Protein AF-A0A8B8SJN6-F1 (afdb_monomer)

Organism: Camelus ferus (NCBI:txid419612)

Sequence (109 aa):
MNKLQRRLGPRGLVVLGSLCNQSGYQENSKNEEILNCLKYVRPDGRFEPNFVLFEKCEVDGSKAHPLFAFLREALPTPRDHATALMTDPKFITWSPGMPRLEERRAGKE

Mean predicted aligned error: 5.71 Å

Foldseek 3Di:
DQVCCVPCVVVPDADEAEAELLQPRPCVDAPVCVLVCPQPPPPYPRDDRPHHYDGYAALFAQRHDVVSVVVCVVVVADPVGRPDDDPDCVSVPHHHHDPCPVVVVVPPD

InterPro domains:
  IPR000889 Glutathione peroxidase [PF00255] (1-72)
  IPR000889 Glutathio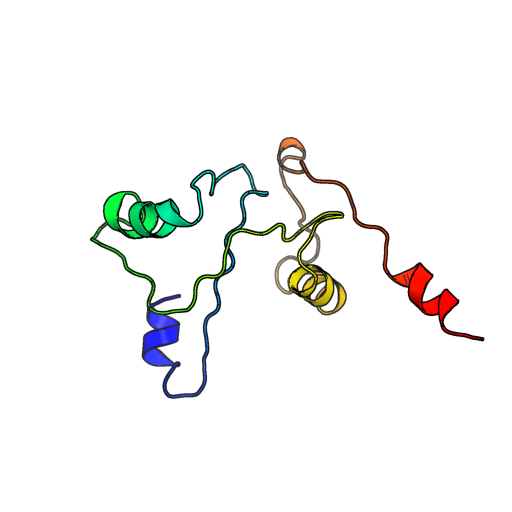ne peroxidase [PS51355] (1-109)
  IPR000889 Glutathione peroxidase [PTHR11592] (1-74)
  IPR036249 Thioredoxin-like superfamily [SSF52833] (1-96)

Nearest PDB structures (foldseek):
  1gp1-assembly1_A  TM=9.863E-01  e=3.153E-13  Bos taurus
  2f8a-assembly1_A  TM=9.865E-01  e=1.247E-11  Homo sapiens
  2he3-assembly1_A  TM=9.664E-01  e=6.691E-09  Homo sapiens
  2r37-assembly1_A  TM=9.365E-01  e=1.840E-06  Homo sapiens
  2i3y-assembly1_A  TM=7.695E-01  e=8.247E-07  Homo sapiens

Solvent-accessible surface area (backbone atoms only — not comparable to full-atom values): 6895 Å² total; per-residue (Å²): 108,58,71,53,37,71,72,36,31,90,75,72,48,81,58,77,42,75,39,56,40,69,70,75,56,77,48,75,62,52,77,89,44,46,64,51,39,30,24,72,66,48,89,39,90,63,39,72,82,80,54,54,71,50,70,70,47,44,62,58,34,63,73,25,41,67,68,42,50,50,50,40,70,78,50,76,51,53,91,94,49,68,82,75,84,69,94,58,71,84,49,67,77,72,52,82,42,83,70,72,71,61,61,70,62,73,74,75,124

pLDDT: mean 91.2, std 14.65, range [38.53, 98.69]

Radius of gyration: 17.36 Å; Cα contacts (8 Å, |Δi|>4): 112; chains: 1; bounding box: 40×43×40 Å

Secondary structure (DSSP, 8-state):
-HHHHHHHGGGT---EEE---TTTT---S-HHHHHHHHHHTSS-TT---SSEEEPP---SSTT--HHHHHHHHHS-S-SS-SS---SSGGG--S-PPPPTTTHHHHT--

Structure (mmCIF, N/CA/C/O backbone):
data_AF-A0A8B8SJN6-F1
#
_entry.id   AF-A0A8B8SJN6-F1
#
loop_
_atom_site.group_PDB
_atom_site.id
_atom_site.type_symbol
_atom_site.label_atom_id
_atom_site.label_alt_id
_atom_site.label_comp_id
_atom_site.label_asym_id
_atom_site.label_entity_id
_atom_site.label_seq_id
_atom_site.pdbx_PDB_ins_code
_atom_site.Cartn_x
_atom_site.Cartn_y
_atom_site.Cartn_z
_atom_site.occupancy
_atom_site.B_iso_or_equiv
_atom_site.auth_seq_id
_atom_site.auth_comp_id
_atom_site.auth_asym_id
_atom_site.auth_atom_id
_atom_site.pdbx_PDB_model_num
ATOM 1 N N . MET A 1 1 ? -11.235 6.418 1.007 1.00 96.94 1 MET A N 1
ATOM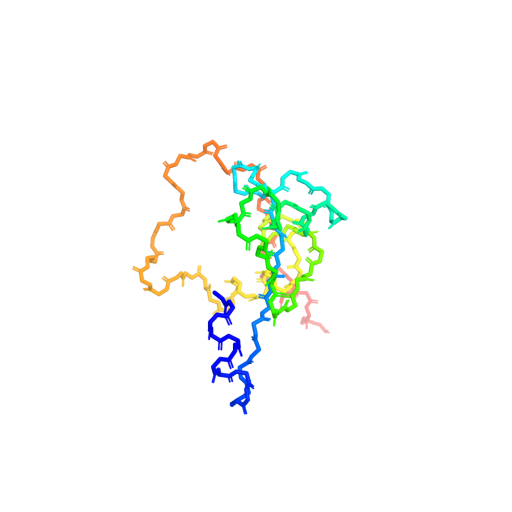 2 C CA . MET A 1 1 ? -11.526 4.973 1.157 1.00 96.94 1 MET A CA 1
ATOM 3 C C . MET A 1 1 ? -12.717 4.700 2.074 1.00 96.94 1 MET A C 1
ATOM 5 O O . MET A 1 1 ? -13.713 4.202 1.562 1.00 96.94 1 MET A O 1
ATOM 9 N N . ASN A 1 2 ? -12.718 5.131 3.346 1.00 97.56 2 ASN A N 1
ATOM 10 C CA . ASN A 1 2 ? -13.828 4.845 4.281 1.00 97.56 2 ASN A CA 1
ATOM 11 C C . ASN A 1 2 ? -15.241 5.134 3.753 1.00 97.56 2 ASN A C 1
ATOM 13 O O . ASN A 1 2 ? -16.161 4.333 3.920 1.00 97.56 2 ASN A O 1
ATOM 17 N N . LYS A 1 3 ? -15.427 6.288 3.099 1.00 98.25 3 LYS A N 1
ATOM 18 C CA . LYS A 1 3 ? -16.720 6.685 2.519 1.00 98.25 3 LYS A CA 1
ATOM 19 C C . LYS A 1 3 ? -17.207 5.708 1.440 1.00 98.25 3 LYS A C 1
ATOM 21 O O . LYS A 1 3 ? -18.406 5.463 1.367 1.00 98.25 3 LYS A O 1
ATOM 26 N N . LEU A 1 4 ? -16.301 5.164 0.621 1.00 98.56 4 LEU A N 1
ATOM 27 C CA . LEU A 1 4 ? -16.638 4.207 -0.438 1.00 98.56 4 LEU A CA 1
ATOM 28 C C . LEU A 1 4 ? -17.012 2.855 0.159 1.00 98.56 4 LEU A C 1
ATOM 30 O O . LEU A 1 4 ? -18.107 2.376 -0.117 1.00 98.56 4 LEU A O 1
ATOM 34 N N . GLN A 1 5 ? -16.169 2.311 1.043 1.00 98.50 5 GLN A N 1
ATOM 35 C CA . GLN A 1 5 ? -16.451 1.055 1.741 1.00 98.50 5 GLN A CA 1
ATOM 36 C C . GLN A 1 5 ? -17.804 1.109 2.464 1.00 98.50 5 GLN A C 1
ATOM 38 O O . GLN A 1 5 ? -18.614 0.201 2.333 1.00 98.50 5 GLN A O 1
ATOM 43 N N . ARG A 1 6 ? -18.110 2.218 3.152 1.00 98.56 6 ARG A N 1
ATOM 44 C CA . ARG A 1 6 ? -19.389 2.392 3.861 1.00 98.56 6 ARG A CA 1
ATOM 45 C C . ARG A 1 6 ? -20.601 2.397 2.925 1.00 98.56 6 ARG A C 1
ATOM 47 O O . ARG A 1 6 ? -21.629 1.825 3.254 1.00 98.56 6 ARG A O 1
ATOM 54 N N . ARG A 1 7 ? -20.505 3.090 1.785 1.00 98.62 7 ARG A N 1
ATOM 55 C CA . ARG A 1 7 ? -21.642 3.292 0.868 1.00 98.62 7 ARG A CA 1
ATOM 56 C C . ARG A 1 7 ? -21.863 2.125 -0.087 1.00 98.62 7 ARG A C 1
ATOM 58 O O . ARG A 1 7 ? -22.998 1.861 -0.463 1.00 98.62 7 ARG A O 1
ATOM 65 N N . LEU A 1 8 ? -20.784 1.501 -0.543 1.00 98.69 8 LEU A N 1
ATOM 66 C CA . LEU A 1 8 ? -20.807 0.507 -1.615 1.00 98.69 8 LEU A CA 1
ATOM 67 C C . LEU A 1 8 ? -20.448 -0.897 -1.120 1.00 98.69 8 LEU A C 1
ATOM 69 O O . LEU A 1 8 ? -20.666 -1.852 -1.856 1.00 98.69 8 LEU A O 1
ATOM 73 N N . GLY A 1 9 ? -19.974 -1.040 0.121 1.00 98.44 9 GLY A N 1
ATOM 74 C CA . GLY A 1 9 ? -19.754 -2.335 0.770 1.00 98.44 9 GLY A CA 1
ATOM 75 C C . GLY A 1 9 ? -20.975 -3.255 0.718 1.00 98.44 9 GLY A C 1
ATOM 76 O O . GLY A 1 9 ? -20.847 -4.375 0.233 1.00 98.44 9 GLY A O 1
ATOM 77 N N . PRO A 1 10 ? -22.188 -2.773 1.064 1.00 98.44 10 PRO A N 1
ATOM 78 C CA . PRO A 1 10 ? -23.414 -3.567 0.932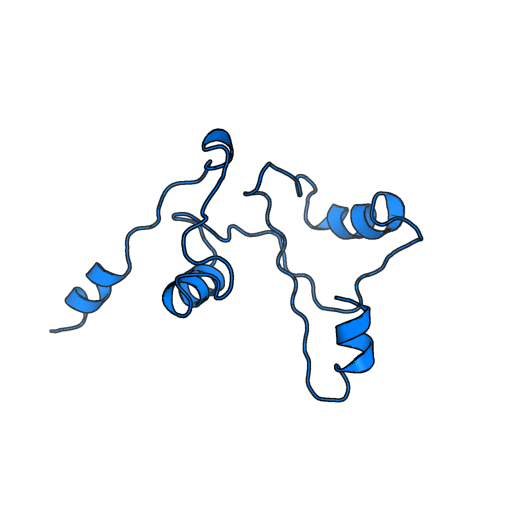 1.00 98.44 10 PRO A CA 1
ATOM 79 C C . PRO A 1 10 ? -23.751 -3.988 -0.507 1.00 98.44 10 PRO A C 1
ATOM 81 O O . PRO A 1 10 ? -24.603 -4.841 -0.717 1.00 98.44 10 PRO A O 1
ATOM 84 N N . ARG A 1 11 ? -23.103 -3.378 -1.508 1.00 98.38 11 ARG A N 1
ATOM 85 C CA . ARG A 1 11 ? -23.263 -3.677 -2.938 1.00 98.38 11 ARG A CA 1
ATOM 86 C C . ARG A 1 11 ? -22.115 -4.528 -3.496 1.00 98.38 11 ARG A C 1
ATOM 88 O O . ARG A 1 11 ? -21.991 -4.638 -4.710 1.00 98.38 11 ARG A O 1
ATOM 95 N N . GLY A 1 12 ? -21.268 -5.085 -2.629 1.00 98.38 12 GLY A N 1
ATOM 96 C CA . GLY A 1 12 ? -20.164 -5.969 -3.006 1.00 98.38 12 GLY A CA 1
ATOM 97 C C . GLY A 1 12 ? -18.813 -5.280 -3.214 1.00 98.38 12 GLY A C 1
ATOM 98 O O . GLY A 1 12 ? -17.862 -5.951 -3.604 1.00 98.38 12 GLY A O 1
ATOM 99 N N . LEU A 1 13 ? -18.678 -3.972 -2.949 1.00 98.56 13 LEU A N 1
ATOM 100 C CA . LEU A 1 13 ? -17.354 -3.339 -2.964 1.00 98.56 13 LEU A CA 1
ATOM 101 C C . LEU A 1 13 ? -16.534 -3.779 -1.744 1.00 98.56 13 LEU A C 1
ATOM 103 O O . LEU A 1 13 ? -16.970 -3.622 -0.604 1.00 98.56 13 LEU A O 1
ATOM 107 N N . VAL A 1 14 ? -15.297 -4.207 -1.978 1.00 98.50 14 VAL A N 1
ATOM 108 C CA . VAL A 1 14 ? -14.313 -4.450 -0.918 1.00 98.50 14 VAL A CA 1
ATOM 109 C C . VAL A 1 14 ? -13.082 -3.593 -1.178 1.00 98.50 14 VAL A C 1
ATOM 111 O O . VAL A 1 14 ? -12.458 -3.682 -2.232 1.00 98.50 14 VAL A O 1
ATOM 114 N N . VAL A 1 15 ? -12.746 -2.740 -0.216 1.00 98.56 15 VAL A N 1
ATOM 115 C CA . VAL A 1 15 ? -11.509 -1.963 -0.207 1.00 98.56 15 VAL A CA 1
ATOM 116 C C . VAL A 1 15 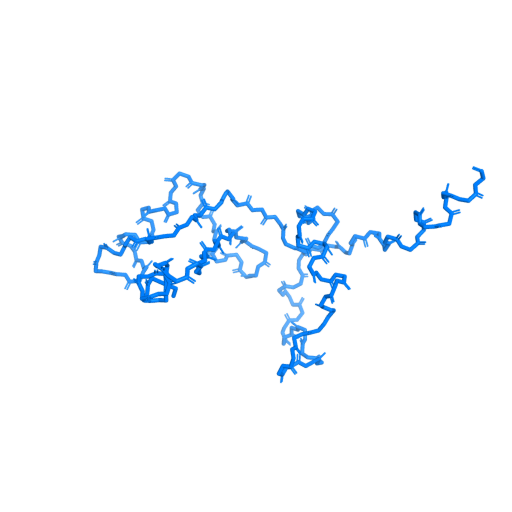? -10.440 -2.754 0.539 1.00 98.56 15 VAL A C 1
ATOM 118 O O . VAL A 1 15 ? -10.667 -3.245 1.643 1.00 98.56 15 VAL A O 1
ATOM 121 N N . LEU A 1 16 ? -9.268 -2.841 -0.077 1.00 98.38 16 LEU A N 1
ATOM 122 C CA . LEU A 1 16 ? -8.083 -3.513 0.435 1.00 98.38 16 LEU A CA 1
ATOM 123 C C . LEU A 1 16 ? -6.934 -2.504 0.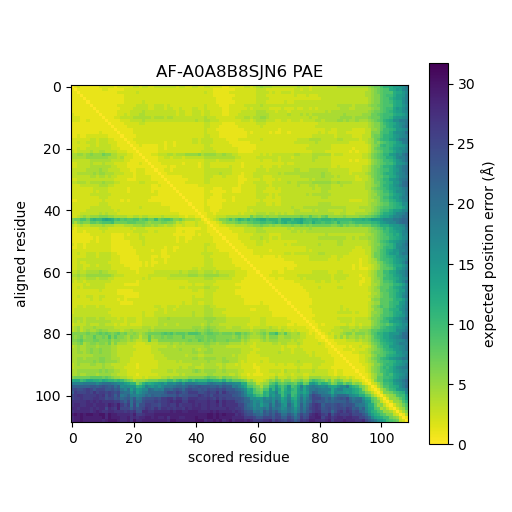440 1.00 98.38 16 LEU A C 1
ATOM 125 O O . LEU A 1 16 ? -6.644 -1.907 -0.597 1.00 98.38 16 LEU A O 1
ATOM 129 N N . GLY A 1 17 ? -6.305 -2.282 1.592 1.00 97.94 17 GLY A N 1
ATOM 130 C CA . GLY A 1 17 ? -5.150 -1.397 1.718 1.00 97.94 17 GLY A CA 1
ATOM 131 C C . GLY A 1 17 ? -3.881 -2.187 2.004 1.00 97.94 17 GLY A C 1
ATOM 132 O O . GLY A 1 17 ? -3.825 -2.937 2.971 1.00 97.94 17 GLY A O 1
ATOM 133 N N . SER A 1 18 ? -2.857 -2.002 1.176 1.00 96.94 18 SER A N 1
ATOM 134 C CA . SER A 1 18 ? -1.508 -2.500 1.447 1.00 96.94 18 SER A CA 1
ATOM 135 C C . SER A 1 18 ? -0.629 -1.349 1.901 1.00 96.94 18 SER A C 1
ATOM 137 O O . SER A 1 18 ? -0.661 -0.272 1.305 1.00 96.94 18 SER A O 1
ATOM 139 N N . LEU A 1 19 ? 0.170 -1.590 2.931 1.00 97.75 19 LEU A N 1
ATOM 140 C CA . LEU A 1 19 ? 1.112 -0.619 3.474 1.00 97.75 19 LEU A CA 1
ATOM 141 C C . LEU A 1 19 ? 2.444 -0.759 2.721 1.00 97.75 19 LEU A C 1
ATOM 143 O O . LEU A 1 19 ? 2.860 -1.873 2.397 1.00 97.75 19 LEU A O 1
ATOM 147 N N . CYS A 1 20 ? 3.109 0.354 2.402 1.00 97.75 20 CYS A N 1
ATOM 148 C CA . CYS A 1 20 ? 4.362 0.347 1.645 1.00 97.75 20 CYS A CA 1
ATOM 149 C C . CYS A 1 20 ? 5.235 1.552 2.007 1.00 97.75 20 CYS A C 1
ATOM 151 O O . CYS A 1 20 ? 4.731 2.663 2.138 1.00 97.75 20 CYS A O 1
ATOM 153 N N . ASN A 1 21 ? 6.551 1.340 2.116 1.00 97.62 21 ASN A N 1
ATOM 154 C CA . ASN A 1 21 ? 7.513 2.388 2.479 1.00 97.62 21 ASN A CA 1
ATOM 155 C C . ASN A 1 21 ? 8.458 2.813 1.333 1.00 97.62 21 ASN A C 1
ATOM 157 O O . ASN A 1 21 ? 9.382 3.587 1.563 1.00 97.62 21 ASN A O 1
ATOM 161 N N . GLN A 1 22 ? 8.274 2.304 0.107 1.00 97.38 22 GLN A N 1
ATOM 162 C CA . GLN A 1 22 ? 9.219 2.523 -1.006 1.00 97.38 22 GLN A CA 1
ATOM 163 C C . GLN A 1 22 ? 9.137 3.937 -1.613 1.00 97.38 22 GLN A C 1
ATOM 165 O O . GLN A 1 22 ? 10.088 4.400 -2.230 1.00 97.38 22 GLN A O 1
ATOM 170 N N . SER A 1 23 ? 8.027 4.654 -1.415 1.00 92.12 23 SER A N 1
ATOM 171 C CA . SER A 1 23 ? 7.833 6.014 -1.938 1.00 92.12 23 SER A CA 1
ATOM 172 C C . SER A 1 23 ? 8.175 7.070 -0.887 1.00 92.12 23 SER A C 1
ATOM 174 O O . SER A 1 23 ? 7.327 7.469 -0.090 1.00 92.12 23 SER A O 1
ATOM 176 N N . GLY A 1 24 ? 9.433 7.520 -0.873 1.00 94.75 24 GLY A N 1
ATOM 177 C CA . GLY A 1 24 ? 9.879 8.615 -0.002 1.00 94.75 24 GLY A CA 1
ATOM 178 C C . GLY A 1 24 ? 9.775 8.326 1.500 1.00 94.75 24 GLY A C 1
ATOM 179 O O . GLY A 1 24 ? 9.669 9.264 2.284 1.00 94.75 24 GLY A O 1
ATOM 180 N N . TYR A 1 25 ? 9.791 7.048 1.892 1.00 96.50 25 TYR A N 1
ATOM 181 C CA . TYR A 1 25 ? 9.791 6.591 3.283 1.00 96.50 25 TYR A CA 1
ATOM 182 C C . TYR A 1 25 ? 8.650 7.155 4.149 1.00 96.50 25 TYR A C 1
ATOM 184 O O . TYR A 1 25 ? 8.861 7.558 5.291 1.00 96.50 25 TYR A O 1
ATOM 192 N N . GLN A 1 26 ? 7.434 7.234 3.606 1.00 97.06 26 GLN A N 1
ATOM 193 C CA . GLN A 1 26 ? 6.294 7.823 4.321 1.00 97.06 26 GLN A CA 1
ATOM 194 C C . GLN A 1 26 ? 5.643 6.883 5.352 1.00 97.06 26 GLN A C 1
ATOM 196 O O . GLN A 1 26 ? 4.901 7.355 6.206 1.00 97.06 26 GLN A O 1
ATOM 201 N N . GLU A 1 27 ? 5.952 5.584 5.320 1.00 96.94 27 GLU A N 1
ATOM 202 C CA . GLU A 1 27 ? 5.397 4.540 6.196 1.00 96.94 27 GLU A CA 1
ATOM 203 C C . GLU A 1 27 ? 6.523 3.837 6.986 1.00 96.94 27 GLU A C 1
ATOM 205 O O . GLU A 1 27 ? 6.748 2.618 6.912 1.00 96.94 27 GLU A O 1
ATOM 210 N N . ASN A 1 28 ? 7.308 4.641 7.713 1.00 96.94 28 ASN A N 1
ATOM 211 C CA . ASN A 1 28 ? 8.437 4.156 8.518 1.00 96.94 28 ASN A CA 1
ATOM 212 C C . ASN A 1 28 ? 8.002 3.333 9.732 1.00 96.94 28 ASN A C 1
ATOM 214 O O . ASN A 1 28 ? 8.759 2.474 10.183 1.00 96.94 28 ASN A O 1
ATOM 218 N N . SER A 1 29 ? 6.784 3.563 10.218 1.00 96.94 29 SER A N 1
ATOM 219 C CA . SER A 1 29 ? 6.179 2.840 11.330 1.00 96.94 29 SER A CA 1
ATOM 220 C C . SER A 1 29 ? 6.148 1.329 11.095 1.00 96.94 29 SER A C 1
ATOM 222 O O . SER A 1 29 ? 6.025 0.844 9.961 1.00 96.94 29 SER A O 1
ATOM 224 N N . LYS A 1 30 ? 6.281 0.558 12.172 1.00 97.38 30 LYS A N 1
ATOM 225 C CA . LYS A 1 30 ? 6.076 -0.895 12.151 1.00 97.38 30 LYS A CA 1
ATOM 226 C C . LYS A 1 30 ? 4.589 -1.223 12.025 1.00 97.38 30 LYS A C 1
ATOM 228 O O . LYS A 1 30 ? 3.747 -0.375 12.307 1.00 97.38 30 LYS A O 1
ATOM 233 N N . ASN A 1 31 ? 4.257 -2.454 11.634 1.00 97.38 31 ASN A N 1
ATOM 234 C CA . ASN A 1 31 ? 2.865 -2.881 11.440 1.00 97.38 31 ASN A CA 1
ATOM 235 C C . ASN A 1 31 ? 1.984 -2.580 12.668 1.00 97.38 31 ASN A C 1
ATOM 237 O O . ASN A 1 31 ? 0.849 -2.132 12.523 1.00 97.38 31 ASN A O 1
ATOM 241 N N . GLU A 1 32 ? 2.532 -2.742 13.872 1.00 97.25 32 GLU A N 1
ATOM 242 C CA . GLU A 1 32 ? 1.838 -2.543 15.148 1.00 97.25 32 GLU A CA 1
ATOM 243 C C . GLU A 1 32 ? 1.579 -1.059 15.470 1.00 97.25 32 GLU A C 1
ATOM 245 O O . GLU A 1 32 ? 0.730 -0.728 16.297 1.00 97.25 32 GLU A O 1
ATOM 250 N N . GLU A 1 33 ? 2.299 -0.147 14.817 1.00 97.38 33 GLU A N 1
ATOM 251 C CA . GLU A 1 33 ? 2.249 1.295 15.066 1.00 97.38 33 GLU A CA 1
ATOM 252 C C . GLU A 1 33 ? 1.313 2.023 14.093 1.00 97.38 33 GLU A C 1
ATOM 254 O O . GLU A 1 33 ? 0.797 3.093 14.417 1.00 97.38 33 GLU A O 1
ATOM 259 N N . ILE A 1 34 ? 1.046 1.446 12.917 1.00 97.19 34 ILE A N 1
ATOM 260 C CA . ILE A 1 34 ? 0.357 2.143 11.820 1.00 97.19 34 ILE A CA 1
ATOM 261 C C . ILE A 1 34 ? -1.063 2.564 12.210 1.00 97.19 34 ILE A C 1
ATOM 263 O O . ILE A 1 34 ? -1.478 3.692 11.935 1.00 97.19 34 ILE A O 1
ATOM 267 N N . LEU A 1 35 ? -1.808 1.710 12.918 1.00 96.69 35 LEU A N 1
ATOM 268 C CA . LEU A 1 35 ? -3.149 2.073 13.391 1.00 96.69 35 LEU A CA 1
ATOM 269 C C . LEU A 1 35 ? -3.114 3.224 14.405 1.00 96.69 35 LEU A C 1
ATOM 271 O O . LEU A 1 35 ? -4.018 4.059 14.409 1.00 96.69 35 LEU A O 1
ATOM 275 N N . ASN A 1 36 ? -2.058 3.322 15.217 1.00 96.75 36 ASN A N 1
ATOM 276 C CA . ASN A 1 36 ? -1.879 4.452 16.126 1.00 96.75 36 ASN A CA 1
ATOM 277 C C . ASN A 1 36 ? -1.546 5.735 15.358 1.00 96.75 36 ASN A C 1
ATOM 279 O O . ASN A 1 36 ? -2.106 6.784 15.672 1.00 96.75 36 ASN A O 1
ATOM 283 N N . CYS A 1 37 ? -0.705 5.664 14.322 1.00 96.88 37 CYS A N 1
ATOM 284 C CA . CYS A 1 37 ? -0.416 6.808 13.456 1.00 96.88 37 CYS A CA 1
ATOM 285 C C . CYS A 1 37 ? -1.688 7.338 12.779 1.00 96.88 37 CYS A C 1
ATOM 287 O O . CYS A 1 37 ? -1.963 8.539 12.840 1.00 96.88 37 CYS A O 1
ATOM 289 N N . LEU A 1 38 ? -2.504 6.439 12.221 1.00 97.00 38 LEU A N 1
ATOM 290 C CA . LEU A 1 38 ? -3.787 6.784 11.606 1.00 97.00 38 LEU A CA 1
ATOM 291 C C . LEU A 1 38 ? -4.763 7.418 12.604 1.00 97.00 38 LEU A C 1
ATOM 293 O O . LEU A 1 38 ? -5.448 8.387 12.276 1.00 97.00 38 LEU A O 1
ATOM 297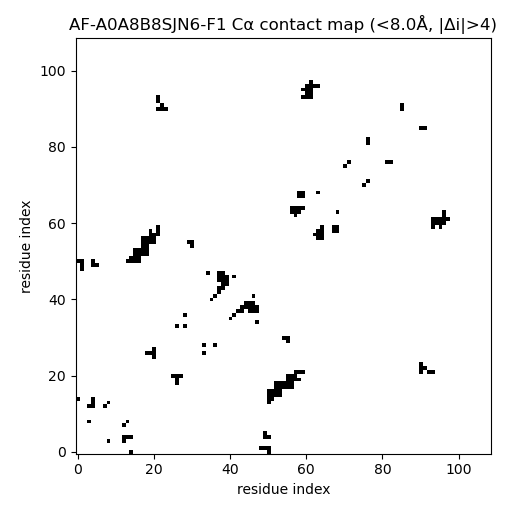 N N . LYS A 1 39 ? -4.805 6.903 13.833 1.00 96.94 39 LYS A N 1
ATOM 298 C CA . LYS A 1 39 ? -5.750 7.356 14.855 1.00 96.94 39 LYS A CA 1
ATOM 299 C C . LYS A 1 39 ? -5.339 8.662 15.531 1.00 96.94 39 LYS A C 1
ATOM 301 O O . LYS A 1 39 ? -6.209 9.472 15.845 1.00 96.94 39 LYS A O 1
ATOM 306 N N . TYR A 1 40 ? -4.048 8.869 15.772 1.00 96.94 40 TYR A N 1
ATOM 307 C CA . TYR A 1 40 ? -3.570 9.925 16.671 1.00 96.94 40 TYR A CA 1
ATOM 308 C C . TYR A 1 40 ? -2.636 10.954 16.029 1.00 96.94 40 TYR A C 1
ATOM 310 O O . TYR A 1 40 ? -2.398 11.986 16.646 1.00 96.94 40 TYR A O 1
ATOM 318 N N . VAL A 1 41 ? -2.105 10.705 14.828 1.00 96.12 41 VAL A N 1
ATOM 319 C CA . VAL A 1 41 ? -1.140 11.613 14.181 1.00 96.12 41 VAL A CA 1
ATOM 320 C C . VAL A 1 41 ? -1.738 12.248 12.931 1.00 96.12 41 VAL A C 1
ATOM 322 O O . VAL A 1 41 ? -1.829 13.467 12.827 1.00 96.12 41 VAL A O 1
ATOM 325 N N . ARG A 1 42 ? -2.152 11.431 11.962 1.00 96.19 42 ARG A N 1
ATOM 326 C CA . ARG A 1 42 ? -2.722 11.887 10.689 1.00 96.19 42 ARG A CA 1
ATOM 327 C C . ARG A 1 42 ? -3.585 10.760 10.126 1.00 96.19 42 ARG A C 1
ATOM 329 O O . ARG A 1 42 ? -3.084 9.646 10.044 1.00 96.19 42 ARG A O 1
ATOM 336 N N . PRO A 1 43 ? -4.831 11.002 9.686 1.00 93.31 43 PRO A N 1
ATOM 337 C CA . PRO A 1 43 ? -5.429 12.276 9.263 1.00 93.31 43 PRO A CA 1
ATOM 338 C C . PRO A 1 43 ? -6.078 13.149 10.355 1.00 93.31 43 PRO A C 1
ATOM 340 O O . PRO A 1 43 ? -6.795 14.073 9.985 1.00 93.31 43 PRO A O 1
ATOM 343 N N . ASP A 1 44 ? -5.797 12.906 11.642 1.00 81.56 44 ASP A N 1
ATOM 344 C CA . ASP A 1 44 ? -6.450 13.533 12.812 1.00 81.56 44 ASP A CA 1
ATOM 345 C C . ASP A 1 44 ? -7.891 13.010 13.049 1.00 81.56 44 ASP A C 1
ATOM 347 O O . ASP A 1 44 ? -8.406 12.171 12.304 1.00 81.56 44 ASP A O 1
ATOM 351 N N . GLY A 1 45 ? -8.537 13.427 14.140 1.00 90.75 45 GLY A N 1
ATOM 352 C CA . GLY A 1 45 ? -9.949 13.157 14.421 1.00 90.75 45 GLY A CA 1
ATOM 353 C C . GLY A 1 45 ? -10.268 11.723 14.850 1.00 90.75 45 GLY A C 1
ATOM 354 O O . GLY A 1 45 ? -11.398 11.276 14.651 1.00 90.75 45 GLY A O 1
ATOM 355 N N . ARG A 1 46 ? -9.302 10.992 15.431 1.00 94.38 46 ARG A N 1
ATOM 356 C CA . ARG A 1 46 ? -9.455 9.573 15.822 1.00 94.38 46 ARG A CA 1
ATOM 357 C C . ARG A 1 46 ? -9.869 8.686 14.646 1.00 94.38 46 ARG A C 1
ATOM 359 O O . ARG A 1 46 ? -10.739 7.827 14.780 1.00 94.38 46 ARG A O 1
ATOM 366 N N . PHE A 1 47 ? -9.272 8.924 13.482 1.00 97.62 47 PHE A N 1
ATOM 367 C CA . PHE A 1 47 ? -9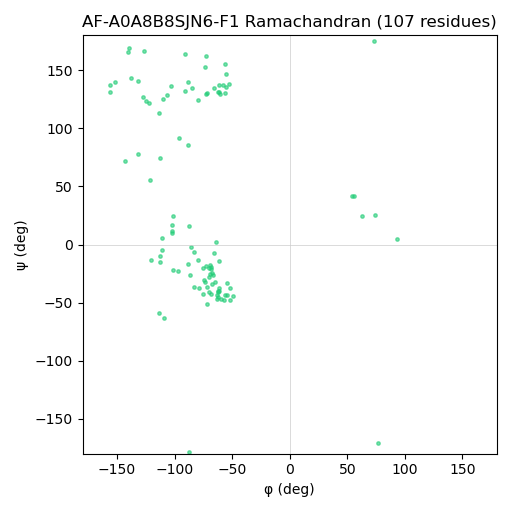.588 8.176 12.276 1.00 97.62 47 PHE A CA 1
ATOM 368 C C . PHE A 1 47 ? -9.287 6.680 12.436 1.00 97.62 47 PHE A C 1
ATOM 370 O O . PHE A 1 47 ? -8.194 6.283 12.830 1.00 97.62 47 PHE A O 1
ATOM 377 N N . GLU A 1 48 ? -10.259 5.851 12.060 1.00 97.50 48 GLU A N 1
ATOM 378 C CA . GLU A 1 48 ? -10.121 4.397 12.009 1.00 97.50 48 GLU A CA 1
ATOM 379 C C . GLU A 1 48 ? -10.538 3.898 10.617 1.00 97.50 48 GLU A C 1
ATOM 381 O O . GLU A 1 48 ? -11.632 4.239 10.1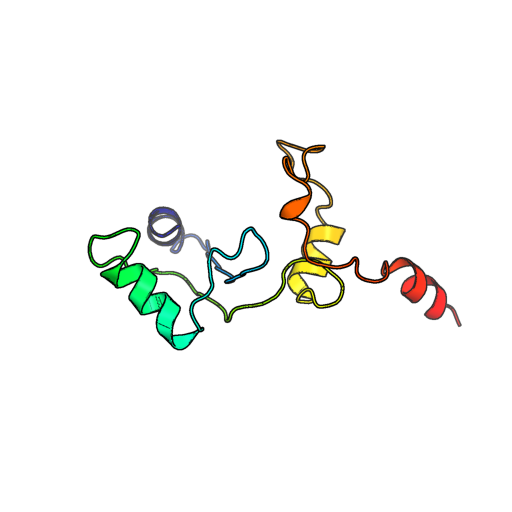41 1.00 97.50 48 GLU A O 1
ATOM 386 N N . PRO A 1 49 ? -9.693 3.122 9.916 1.00 97.69 49 PRO A N 1
ATOM 387 C CA . PRO A 1 49 ? -10.066 2.521 8.642 1.00 97.69 49 PRO A CA 1
ATOM 388 C C . PRO A 1 49 ? -11.192 1.498 8.852 1.00 97.69 49 PRO A C 1
ATOM 390 O O . PRO A 1 49 ? -11.138 0.677 9.759 1.00 97.69 49 PRO A O 1
ATOM 393 N N . ASN A 1 50 ? -12.219 1.527 7.999 1.00 98.00 50 ASN A N 1
ATOM 394 C CA . ASN A 1 50 ? -13.328 0.556 8.034 1.00 98.00 50 ASN A CA 1
ATOM 395 C C . ASN A 1 50 ? -13.191 -0.540 6.963 1.00 98.00 50 ASN A C 1
ATOM 397 O O . ASN A 1 50 ? -14.189 -1.086 6.493 1.00 98.00 50 ASN A O 1
ATOM 401 N N . PHE A 1 51 ? -11.961 -0.791 6.534 1.00 98.31 51 PHE A N 1
ATOM 402 C CA . PHE A 1 51 ? -11.577 -1.708 5.471 1.00 98.31 51 PHE A CA 1
ATOM 403 C C . PHE A 1 51 ? -10.295 -2.441 5.880 1.00 98.31 51 PHE A C 1
ATOM 405 O O . PHE A 1 51 ? -9.625 -2.031 6.828 1.00 98.31 51 PHE A O 1
ATOM 412 N N . VAL A 1 52 ? -9.958 -3.525 5.181 1.00 97.94 52 VAL A N 1
ATOM 413 C CA . VAL A 1 52 ? -8.813 -4.370 5.544 1.00 97.94 52 VAL A CA 1
ATOM 414 C C . VAL A 1 52 ? -7.505 -3.659 5.216 1.00 97.94 52 VAL A C 1
ATOM 416 O O . VAL A 1 52 ? -7.315 -3.195 4.089 1.00 97.94 52 VAL A O 1
ATOM 419 N N . LEU A 1 53 ? -6.604 -3.615 6.195 1.00 98.12 53 LEU A N 1
ATOM 420 C CA . LEU A 1 53 ? -5.202 -3.270 6.006 1.00 98.12 53 LEU A CA 1
ATOM 421 C C . LEU A 1 53 ? -4.354 -4.536 6.129 1.00 98.12 53 LEU A C 1
ATOM 423 O O . LEU A 1 53 ? -4.489 -5.276 7.101 1.00 98.12 53 LEU A O 1
ATOM 427 N N . PHE A 1 54 ? -3.500 -4.772 5.141 1.00 98.00 54 PHE A N 1
ATOM 428 C CA . PHE A 1 54 ? -2.497 -5.830 5.165 1.00 98.00 54 PHE A CA 1
ATOM 429 C C . PHE A 1 54 ? -1.184 -5.319 5.745 1.00 98.00 54 PHE A C 1
ATOM 431 O O . PHE A 1 54 ? -0.945 -4.112 5.813 1.00 98.00 54 PHE A O 1
ATOM 438 N N . GLU A 1 55 ? -0.320 -6.256 6.120 1.00 97.44 55 GLU A N 1
ATOM 439 C CA . GLU A 1 55 ? 1.039 -5.951 6.543 1.00 97.44 55 GLU A CA 1
ATOM 440 C C . GLU A 1 55 ? 1.815 -5.177 5.475 1.00 97.44 55 GLU A C 1
ATOM 442 O O . GLU A 1 55 ? 1.549 -5.249 4.269 1.00 97.44 55 GLU A O 1
ATOM 447 N N . LYS A 1 56 ? 2.815 -4.437 5.944 1.00 98.12 56 LYS A N 1
ATOM 448 C CA . LYS A 1 56 ? 3.733 -3.708 5.087 1.00 98.12 56 LYS A CA 1
ATOM 449 C C . LYS A 1 56 ? 4.482 -4.652 4.154 1.00 98.12 56 LYS A C 1
ATOM 451 O O . LYS A 1 56 ? 5.099 -5.615 4.599 1.00 98.12 56 LYS A O 1
ATOM 456 N N . CYS A 1 57 ? 4.476 -4.331 2.865 1.00 97.69 57 CYS A N 1
ATOM 457 C CA . CYS A 1 57 ? 5.212 -5.071 1.848 1.00 97.69 57 CYS A CA 1
ATOM 458 C C . CYS A 1 57 ? 5.859 -4.137 0.814 1.00 97.69 57 CYS A C 1
ATOM 460 O O . CYS A 1 57 ? 5.610 -2.927 0.769 1.00 97.69 57 CYS A O 1
ATOM 462 N N . GLU A 1 58 ? 6.725 -4.711 -0.017 1.00 97.75 58 GLU A N 1
ATOM 463 C CA . GLU A 1 58 ? 7.260 -4.049 -1.202 1.00 97.75 58 GLU A CA 1
ATOM 464 C C . GLU A 1 58 ? 6.280 -4.231 -2.371 1.00 97.75 58 GLU A C 1
ATOM 466 O O . GLU A 1 58 ? 5.769 -5.329 -2.600 1.00 97.75 58 GLU A O 1
ATOM 471 N N . VAL A 1 59 ? 6.005 -3.159 -3.114 1.00 97.06 59 VAL A N 1
ATOM 472 C CA . VAL A 1 59 ? 5.119 -3.181 -4.295 1.00 97.06 59 VAL A CA 1
ATOM 473 C C . VAL A 1 59 ? 5.913 -3.205 -5.599 1.00 97.06 59 VAL A C 1
ATOM 475 O O . VAL A 1 59 ? 5.428 -3.681 -6.625 1.00 97.06 59 VAL A O 1
ATOM 478 N N . ASP A 1 60 ? 7.163 -2.756 -5.533 1.00 95.94 60 ASP A N 1
ATOM 479 C CA . ASP A 1 60 ? 8.083 -2.637 -6.649 1.00 95.94 60 ASP A CA 1
ATOM 480 C C . ASP A 1 60 ? 9.415 -3.347 -6.373 1.00 95.94 60 AS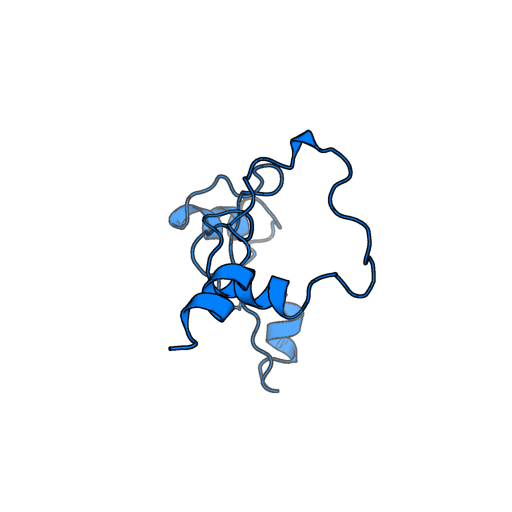P A C 1
ATOM 482 O O . ASP A 1 60 ? 9.737 -3.720 -5.245 1.00 95.94 60 ASP A O 1
ATOM 486 N N . GLY A 1 61 ? 10.199 -3.520 -7.436 1.00 95.38 61 GLY A N 1
ATOM 487 C CA . GLY A 1 61 ? 11.505 -4.168 -7.394 1.00 95.38 61 GLY A CA 1
ATOM 488 C C . GLY A 1 61 ? 11.476 -5.696 -7.289 1.00 95.38 61 GLY A C 1
ATOM 489 O O . GLY A 1 61 ? 10.433 -6.332 -7.448 1.00 95.38 61 GLY A O 1
ATOM 490 N N . SER A 1 62 ? 12.649 -6.292 -7.064 1.00 95.19 62 SER A N 1
ATOM 491 C CA . SER A 1 62 ? 12.860 -7.750 -7.040 1.00 95.19 62 SER A CA 1
ATOM 492 C C . SER A 1 62 ? 12.197 -8.472 -5.867 1.00 95.19 62 SER A C 1
ATOM 494 O O . SER A 1 62 ? 11.949 -9.671 -5.957 1.00 95.19 62 SER A O 1
ATOM 496 N N . LYS A 1 63 ? 11.879 -7.748 -4.791 1.00 95.69 63 LYS A N 1
ATOM 497 C CA . LYS A 1 63 ? 11.185 -8.268 -3.604 1.00 95.69 63 LYS A CA 1
ATOM 498 C C . LYS A 1 63 ? 9.699 -7.899 -3.569 1.00 95.69 63 LYS A C 1
ATOM 500 O O . LYS A 1 63 ? 9.050 -8.098 -2.544 1.00 95.69 63 LYS A O 1
ATOM 505 N N . ALA A 1 64 ? 9.160 -7.361 -4.665 1.00 97.00 64 ALA A N 1
ATOM 506 C CA . ALA A 1 64 ? 7.752 -7.001 -4.746 1.00 97.00 64 ALA A CA 1
ATOM 507 C C . ALA A 1 64 ? 6.854 -8.197 -4.411 1.00 97.00 64 ALA A C 1
ATOM 509 O O . ALA A 1 64 ? 7.046 -9.301 -4.927 1.00 97.00 64 ALA A O 1
ATOM 510 N N . HIS A 1 65 ? 5.823 -7.962 -3.603 1.00 97.19 65 HIS A N 1
ATOM 511 C CA . HIS A 1 65 ? 4.838 -8.984 -3.295 1.00 97.19 65 HIS A CA 1
ATOM 512 C C . HIS A 1 65 ? 4.176 -9.487 -4.600 1.00 97.19 65 HIS A C 1
ATOM 514 O O . HIS A 1 65 ? 3.807 -8.665 -5.452 1.00 97.19 65 HIS A O 1
ATOM 520 N N . PRO A 1 66 ? 3.968 -10.810 -4.777 1.00 96.38 66 PRO A N 1
ATOM 521 C CA . PRO A 1 66 ? 3.519 -11.390 -6.048 1.00 96.38 66 PRO A CA 1
ATOM 522 C C . PRO A 1 66 ? 2.235 -10.777 -6.619 1.00 96.38 66 PRO A C 1
ATOM 524 O O . PRO A 1 66 ? 2.107 -10.643 -7.836 1.00 96.38 66 PRO A O 1
ATOM 527 N N . LEU A 1 67 ? 1.313 -10.346 -5.749 1.00 96.69 67 LEU A N 1
ATOM 528 C CA . LEU A 1 67 ? 0.104 -9.615 -6.146 1.00 96.69 67 LEU A CA 1
ATOM 529 C C . LEU A 1 67 ? 0.431 -8.332 -6.927 1.00 96.69 67 LEU A C 1
ATOM 531 O O . LEU A 1 67 ? -0.145 -8.102 -7.984 1.00 96.69 67 LEU A O 1
ATOM 535 N N . PHE A 1 68 ? 1.362 -7.508 -6.445 1.00 96.81 68 PHE A N 1
ATOM 536 C CA . PHE A 1 68 ? 1.721 -6.248 -7.104 1.00 96.81 68 PHE A CA 1
ATOM 537 C C . PHE A 1 68 ? 2.554 -6.472 -8.366 1.00 96.81 68 PHE A C 1
ATOM 539 O O . PHE A 1 68 ? 2.428 -5.714 -9.325 1.00 96.81 68 PHE A O 1
ATOM 546 N N . ALA A 1 69 ? 3.363 -7.534 -8.415 1.00 95.75 69 ALA A N 1
ATOM 547 C CA . ALA A 1 69 ? 4.001 -7.959 -9.659 1.00 95.75 69 ALA A CA 1
ATOM 548 C C . ALA A 1 69 ? 2.957 -8.369 -10.716 1.00 95.75 69 ALA A C 1
ATOM 550 O O . ALA A 1 69 ? 3.046 -7.941 -11.863 1.00 95.75 69 ALA A O 1
ATOM 551 N N . PHE A 1 70 ? 1.941 -9.146 -10.326 1.00 96.56 70 PHE A N 1
ATOM 552 C CA . PHE A 1 70 ? 0.841 -9.544 -11.208 1.00 96.56 70 PHE A CA 1
ATOM 553 C C . PHE A 1 70 ? 0.007 -8.346 -11.688 1.00 96.56 70 PHE A C 1
ATOM 555 O O . PHE A 1 70 ? -0.258 -8.224 -12.881 1.00 96.56 70 PHE A O 1
ATOM 562 N N . LEU A 1 71 ? -0.374 -7.435 -10.785 1.00 96.88 71 LEU A N 1
ATOM 563 C CA . LEU A 1 71 ? -1.170 -6.256 -11.139 1.00 96.88 71 LEU A CA 1
ATOM 564 C C . LEU A 1 71 ? -0.432 -5.329 -12.110 1.00 96.88 71 LEU A C 1
ATOM 566 O O . LEU A 1 71 ? -1.053 -4.841 -13.047 1.00 96.88 71 LEU A O 1
ATOM 570 N N . ARG A 1 72 ? 0.881 -5.127 -11.931 1.00 94.75 72 ARG A N 1
ATOM 571 C CA . ARG A 1 72 ? 1.704 -4.345 -12.869 1.00 94.75 72 ARG A CA 1
ATOM 572 C C . ARG A 1 72 ? 1.859 -5.033 -14.226 1.00 94.75 72 ARG A C 1
ATOM 574 O O . ARG A 1 72 ? 1.895 -4.352 -15.237 1.00 94.75 72 ARG A O 1
ATOM 581 N N . GLU A 1 73 ? 1.919 -6.364 -14.280 1.00 95.38 73 GLU A N 1
ATOM 582 C CA . GLU A 1 73 ? 1.936 -7.095 -15.559 1.00 95.38 73 GLU A CA 1
ATOM 583 C C . GLU A 1 73 ? 0.592 -6.971 -16.297 1.00 95.38 73 GLU A C 1
ATOM 585 O O . GLU A 1 73 ? 0.568 -6.743 -17.505 1.00 95.38 73 GLU A O 1
ATOM 590 N N . ALA A 1 74 ? -0.527 -7.078 -15.575 1.00 96.81 74 ALA A N 1
ATOM 591 C CA . ALA A 1 74 ? -1.868 -6.971 -16.147 1.00 96.81 74 ALA A CA 1
ATOM 592 C C . ALA A 1 74 ? -2.251 -5.528 -16.532 1.00 96.81 74 ALA A C 1
ATOM 594 O O . ALA A 1 74 ? -3.004 -5.319 -17.483 1.00 96.81 74 ALA A O 1
ATOM 595 N N . LEU A 1 75 ? -1.753 -4.539 -15.785 1.00 96.88 75 LEU A N 1
ATOM 596 C CA . LEU A 1 75 ? -2.029 -3.110 -15.945 1.00 96.88 75 LEU A CA 1
ATOM 597 C C . LEU A 1 75 ? -0.696 -2.333 -15.930 1.00 96.88 75 LEU A C 1
ATOM 599 O O . LEU A 1 75 ? -0.346 -1.733 -14.912 1.00 96.88 75 LEU A O 1
ATOM 603 N N . PRO A 1 76 ? 0.064 -2.345 -17.042 1.00 94.94 76 PRO A N 1
ATOM 604 C CA . PRO A 1 76 ? 1.442 -1.843 -17.085 1.00 94.94 76 PRO A CA 1
ATOM 605 C C . PRO A 1 76 ? 1.563 -0.334 -16.905 1.00 94.94 76 PRO A C 1
ATOM 607 O O . PRO A 1 76 ? 2.608 0.151 -16.476 1.00 94.94 76 PRO A O 1
ATOM 610 N N . THR A 1 77 ? 0.510 0.415 -17.225 1.00 96.44 77 THR A N 1
ATOM 611 C CA . THR A 1 77 ? 0.488 1.867 -17.077 1.00 96.44 77 THR A CA 1
ATOM 612 C C . THR A 1 77 ? -0.846 2.339 -16.499 1.00 96.44 77 THR A C 1
ATOM 614 O O . THR A 1 77 ? -1.903 1.783 -16.824 1.00 96.44 77 THR A O 1
ATOM 617 N N . PRO A 1 78 ? -0.843 3.376 -15.643 1.00 95.94 78 PRO A N 1
ATOM 618 C CA . PRO A 1 78 ? -2.072 4.035 -15.228 1.00 95.94 78 PRO A CA 1
ATOM 619 C C . PRO A 1 78 ? -2.792 4.641 -16.434 1.00 95.94 78 PRO A C 1
ATOM 621 O O . PRO A 1 78 ? -2.170 5.288 -17.276 1.00 95.94 78 PRO A O 1
ATOM 624 N N . ARG A 1 79 ? -4.119 4.489 -16.484 1.00 95.62 79 ARG A N 1
ATOM 625 C CA . ARG A 1 79 ? -4.946 4.967 -17.603 1.00 95.62 79 ARG A CA 1
ATOM 626 C C . ARG A 1 79 ? -4.781 6.465 -17.882 1.00 95.62 79 ARG A C 1
ATOM 628 O O . ARG A 1 79 ? -4.687 6.856 -19.039 1.00 95.62 79 ARG A O 1
ATOM 635 N N . ASP A 1 80 ? -4.759 7.282 -16.832 1.00 96.62 80 ASP A N 1
ATOM 636 C CA . ASP A 1 80 ? -4.808 8.744 -16.960 1.00 96.62 80 ASP A CA 1
ATOM 637 C C . ASP A 1 80 ? -3.412 9.384 -17.107 1.00 96.62 80 ASP A C 1
ATOM 639 O O . ASP A 1 80 ? -3.290 10.518 -17.565 1.00 96.62 80 ASP A O 1
ATOM 643 N N . HIS A 1 81 ? -2.345 8.651 -16.763 1.00 92.50 81 HIS A N 1
ATOM 644 C CA . HIS A 1 81 ? -0.958 9.130 -16.787 1.00 92.50 81 HIS A CA 1
ATOM 645 C C . HIS A 1 81 ? -0.001 8.022 -17.244 1.00 92.50 81 HIS A C 1
ATOM 647 O O . HIS A 1 81 ? 0.771 7.480 -16.458 1.00 92.50 81 HIS A O 1
ATOM 653 N N . ALA A 1 82 ? -0.051 7.688 -18.534 1.00 94.25 82 ALA A N 1
ATOM 654 C CA . ALA A 1 82 ? 0.631 6.507 -19.062 1.00 94.25 82 ALA A CA 1
ATOM 655 C C . ALA A 1 82 ? 2.171 6.595 -19.096 1.00 94.25 82 ALA A C 1
ATOM 657 O O . ALA A 1 82 ? 2.829 5.563 -19.185 1.00 94.25 82 ALA A O 1
ATOM 658 N N . THR A 1 83 ? 2.752 7.800 -19.062 1.00 95.94 83 THR A N 1
ATOM 659 C CA . THR A 1 83 ? 4.201 8.016 -19.255 1.00 95.94 83 THR A CA 1
ATOM 660 C C . THR A 1 83 ? 4.939 8.501 -18.010 1.00 95.94 83 THR A C 1
ATOM 662 O O . THR A 1 83 ? 6.168 8.467 -17.978 1.00 95.94 83 THR A O 1
ATOM 665 N N . ALA A 1 84 ? 4.224 8.968 -16.986 1.00 95.56 84 ALA A N 1
ATOM 666 C CA . ALA A 1 84 ? 4.843 9.483 -15.773 1.00 95.56 84 ALA A CA 1
ATOM 667 C C . ALA A 1 84 ? 5.274 8.324 -14.862 1.00 95.56 84 ALA A C 1
ATOM 669 O O . ALA A 1 84 ? 4.444 7.503 -14.480 1.00 95.56 84 ALA A O 1
ATOM 670 N N . LEU A 1 85 ? 6.558 8.285 -14.489 1.00 93.62 85 LEU A N 1
ATOM 671 C CA . LEU A 1 85 ? 7.095 7.313 -13.527 1.00 93.62 85 LEU A CA 1
ATOM 672 C C . LEU A 1 85 ? 7.452 7.979 -12.193 1.00 93.62 85 LEU A C 1
ATOM 674 O O . LEU A 1 85 ? 6.872 7.664 -11.160 1.00 93.62 85 LEU A O 1
ATOM 678 N N . MET A 1 86 ? 8.406 8.908 -12.214 1.00 95.38 86 MET A N 1
ATOM 679 C CA . MET A 1 86 ? 8.847 9.658 -11.039 1.00 95.38 86 MET A CA 1
ATOM 680 C C . MET A 1 86 ? 9.463 10.982 -11.488 1.00 95.38 86 MET A C 1
ATOM 682 O O . MET A 1 86 ? 10.228 11.003 -12.450 1.00 95.38 86 MET A O 1
ATOM 686 N N . THR A 1 87 ? 9.154 12.076 -10.792 1.00 96.62 87 THR A N 1
ATOM 687 C CA . THR A 1 87 ? 9.715 13.400 -11.114 1.00 96.62 87 THR A CA 1
ATOM 688 C C . THR A 1 87 ? 11.170 13.533 -10.672 1.00 96.62 87 THR A C 1
ATOM 690 O O . THR A 1 87 ? 11.988 14.073 -11.408 1.00 96.62 87 THR A O 1
ATOM 693 N N . ASP A 1 88 ? 11.495 13.051 -9.469 1.00 96.75 88 ASP A N 1
ATOM 694 C CA . ASP A 1 88 ? 12.851 13.090 -8.920 1.00 96.75 88 ASP A CA 1
ATOM 695 C C . ASP A 1 88 ? 13.394 11.658 -8.782 1.00 96.75 88 ASP A C 1
ATOM 697 O O . ASP A 1 88 ? 12.878 10.882 -7.966 1.00 96.75 88 ASP A O 1
ATOM 701 N N . PRO A 1 89 ? 14.430 11.285 -9.553 1.00 95.56 89 PRO A N 1
ATOM 702 C CA . PRO A 1 89 ? 14.971 9.933 -9.551 1.00 95.56 89 PRO A CA 1
ATOM 703 C C . PRO A 1 89 ? 15.615 9.536 -8.217 1.00 95.56 89 PRO A C 1
ATOM 705 O O . PRO A 1 89 ? 15.941 8.373 -8.039 1.00 95.56 89 PRO A O 1
ATOM 708 N N . LYS A 1 90 ? 15.785 10.428 -7.235 1.00 95.81 90 LYS A N 1
ATOM 709 C CA . LYS A 1 90 ? 16.278 10.012 -5.910 1.00 95.81 90 LYS A CA 1
ATOM 710 C C . LYS A 1 90 ? 15.282 9.147 -5.127 1.00 95.81 90 LYS A C 1
ATOM 712 O O . LYS A 1 90 ? 15.674 8.478 -4.177 1.00 95.81 90 LYS A O 1
ATOM 717 N N . PHE A 1 91 ? 13.994 9.181 -5.485 1.00 95.81 91 PHE A N 1
ATOM 718 C CA . PHE A 1 91 ? 12.951 8.384 -4.822 1.00 95.81 91 PHE A CA 1
ATOM 719 C C . PHE A 1 91 ? 12.817 6.962 -5.388 1.00 95.81 91 PHE A C 1
ATOM 721 O O . PHE A 1 91 ? 12.030 6.162 -4.895 1.00 95.81 91 PHE A O 1
ATOM 728 N N . ILE A 1 92 ? 13.611 6.649 -6.405 1.00 96.12 92 ILE A N 1
ATOM 729 C CA . ILE A 1 92 ? 13.762 5.352 -7.059 1.00 96.12 92 ILE A CA 1
ATOM 730 C C . ILE A 1 92 ? 14.860 4.590 -6.284 1.00 96.12 92 ILE A C 1
ATOM 732 O O . ILE A 1 92 ? 16.042 4.698 -6.594 1.00 96.12 92 ILE A O 1
ATOM 736 N N . THR A 1 93 ? 14.492 3.892 -5.199 1.00 95.56 93 THR A N 1
ATOM 737 C CA . THR A 1 93 ? 15.453 3.259 -4.252 1.00 95.56 93 THR A CA 1
ATOM 738 C C . THR A 1 93 ? 15.465 1.727 -4.273 1.00 95.56 93 THR A C 1
ATOM 740 O O . THR A 1 93 ? 16.276 1.092 -3.602 1.00 95.56 93 THR A O 1
ATOM 743 N N . TRP A 1 94 ? 14.568 1.121 -5.039 1.00 95.06 94 TRP A N 1
ATOM 744 C CA . TRP A 1 94 ? 14.489 -0.318 -5.282 1.00 95.06 94 TRP A CA 1
ATOM 745 C C . TRP A 1 94 ? 15.367 -0.749 -6.473 1.00 95.06 94 TRP A C 1
ATOM 747 O O . TRP A 1 94 ? 16.089 0.040 -7.077 1.00 95.06 94 TRP A O 1
ATOM 757 N N . SER A 1 95 ? 15.357 -2.030 -6.826 1.00 93.38 95 SER A N 1
ATOM 758 C CA . SER A 1 95 ? 16.037 -2.522 -8.030 1.00 93.38 95 SER A CA 1
ATOM 759 C C . SER A 1 95 ? 15.094 -3.420 -8.816 1.00 93.38 95 SER A C 1
ATOM 761 O O . SER A 1 95 ? 14.347 -4.167 -8.178 1.00 93.38 95 SER A O 1
ATOM 763 N N . PRO A 1 96 ? 15.086 -3.356 -10.161 1.00 89.06 96 PRO A N 1
ATOM 764 C CA . PRO A 1 96 ? 14.158 -4.130 -10.976 1.00 89.06 96 PRO A CA 1
ATOM 765 C C . PRO A 1 96 ? 14.191 -5.621 -10.630 1.00 89.06 96 PRO A C 1
ATOM 767 O O . PRO A 1 96 ? 15.257 -6.202 -10.430 1.00 89.06 96 PRO A O 1
ATOM 770 N N . GLY A 1 97 ? 13.012 -6.239 -10.567 1.00 73.50 97 GLY A N 1
ATOM 771 C CA . GLY A 1 97 ? 12.911 -7.695 -10.579 1.00 73.50 97 GLY A CA 1
ATOM 772 C C . GLY A 1 97 ? 13.203 -8.235 -11.975 1.00 73.50 97 GLY A C 1
ATOM 773 O O . GLY A 1 97 ? 12.978 -7.542 -12.969 1.00 73.50 97 GLY A O 1
ATOM 774 N N . MET A 1 98 ? 13.692 -9.472 -12.052 1.00 60.06 98 MET A N 1
ATOM 775 C CA . MET A 1 98 ? 13.863 -10.166 -13.328 1.00 60.06 98 MET A CA 1
ATOM 776 C C . MET A 1 98 ? 12.508 -10.207 -14.063 1.00 60.06 98 MET A C 1
ATOM 778 O O . MET A 1 98 ? 11.501 -10.571 -13.448 1.00 60.06 98 MET A O 1
ATOM 782 N N . PRO A 1 99 ? 12.428 -9.832 -15.351 1.00 58.56 99 PRO A N 1
ATOM 783 C CA . PRO A 1 99 ? 11.189 -9.964 -16.101 1.00 58.56 99 PRO A CA 1
ATOM 784 C C . PRO A 1 99 ? 10.786 -11.440 -16.207 1.00 58.56 99 PRO A C 1
ATOM 786 O O . PRO A 1 99 ? 11.567 -12.285 -16.637 1.00 58.56 99 PRO A O 1
ATOM 789 N N . ARG A 1 100 ? 9.518 -11.737 -15.895 1.00 56.75 100 ARG A N 1
ATOM 790 C CA . ARG A 1 100 ? 8.913 -13.085 -15.939 1.00 56.75 100 ARG A CA 1
ATOM 791 C C . ARG A 1 100 ? 8.854 -13.715 -17.347 1.00 56.75 100 ARG A C 1
ATOM 793 O O . ARG A 1 100 ? 8.314 -14.803 -17.532 1.00 56.75 100 ARG A O 1
ATOM 800 N N . LEU A 1 101 ? 9.376 -13.024 -18.364 1.00 52.03 101 LEU A N 1
ATOM 801 C CA . LEU A 1 101 ? 9.420 -13.481 -19.755 1.00 52.03 101 LEU A CA 1
ATOM 802 C C . LEU A 1 101 ? 10.344 -14.694 -19.949 1.00 52.03 101 LEU A C 1
ATOM 804 O O . LEU A 1 101 ? 10.098 -15.496 -20.848 1.00 52.03 101 LEU A O 1
ATOM 808 N N . GLU A 1 102 ? 11.353 -14.864 -19.093 1.00 45.75 102 GLU A N 1
ATOM 809 C CA . GLU A 1 102 ? 12.272 -16.011 -19.132 1.00 45.75 102 GLU A CA 1
ATOM 810 C C . GLU A 1 102 ? 11.583 -17.314 -18.673 1.00 45.75 102 GLU A C 1
ATOM 812 O O . GLU A 1 102 ? 11.764 -18.366 -19.283 1.00 45.75 102 GLU A O 1
ATOM 817 N N . GLU A 1 103 ? 10.688 -17.254 -17.681 1.00 48.56 103 GLU A N 1
ATOM 818 C CA . GLU A 1 103 ? 9.988 -18.442 -17.156 1.00 48.56 103 GLU A CA 1
ATOM 819 C C . GLU A 1 103 ? 8.966 -19.020 -18.147 1.00 48.56 103 GLU A C 1
ATOM 821 O O . GLU A 1 103 ? 8.752 -20.230 -18.189 1.00 48.56 103 GLU A O 1
ATOM 826 N N . ARG A 1 104 ? 8.388 -18.193 -19.034 1.00 50.09 104 ARG A N 1
ATOM 827 C CA . ARG A 1 104 ? 7.510 -18.687 -20.114 1.00 50.09 104 ARG A CA 1
ATOM 828 C C . ARG A 1 104 ? 8.266 -19.479 -21.189 1.00 50.09 104 ARG A C 1
ATOM 830 O O . ARG A 1 104 ? 7.626 -20.197 -21.956 1.00 50.09 104 ARG A O 1
ATOM 837 N N . ARG A 1 105 ? 9.598 -19.360 -21.269 1.00 51.31 105 ARG A N 1
ATOM 838 C CA . ARG A 1 105 ? 10.437 -20.181 -22.162 1.00 51.31 105 ARG A CA 1
ATOM 839 C C . ARG A 1 105 ? 10.848 -21.509 -21.524 1.00 51.31 105 ARG A C 1
ATOM 841 O O . ARG A 1 105 ? 11.040 -22.468 -22.258 1.00 51.31 105 ARG A O 1
ATOM 848 N N . ALA A 1 106 ? 10.908 -21.585 -20.195 1.00 53.38 106 ALA A N 1
ATOM 849 C CA . ALA A 1 106 ? 11.330 -22.780 -19.461 1.00 53.38 106 ALA A CA 1
ATOM 850 C C . ALA A 1 106 ? 10.221 -23.837 -19.256 1.00 53.38 106 ALA A C 1
ATOM 852 O O . ALA A 1 106 ? 10.503 -24.922 -18.768 1.00 53.38 106 ALA A O 1
ATOM 853 N N . GLY A 1 107 ? 8.968 -23.540 -19.625 1.00 49.09 107 GLY A N 1
ATOM 854 C CA . GLY A 1 107 ? 7.824 -24.465 -19.526 1.00 49.09 107 GLY A CA 1
ATOM 855 C C . GLY A 1 107 ? 7.405 -25.127 -20.844 1.00 49.09 107 GLY A C 1
ATOM 856 O O . GLY A 1 107 ? 6.271 -25.591 -20.953 1.00 49.09 107 GLY A O 1
ATOM 857 N N . LYS A 1 108 ? 8.267 -25.106 -21.868 1.00 45.72 108 LYS A N 1
ATOM 858 C CA . LYS A 1 108 ? 8.087 -25.860 -23.116 1.00 45.72 108 LYS A CA 1
ATOM 859 C C . LYS A 1 108 ? 9.159 -26.944 -23.217 1.00 45.72 108 LYS A C 1
ATOM 861 O O . LYS A 1 108 ? 10.091 -26.802 -24.001 1.00 45.72 108 LYS A O 1
ATOM 866 N N . GLU A 1 109 ? 8.996 -28.002 -22.436 1.00 38.53 109 GLU A N 1
ATOM 867 C CA . GLU A 1 109 ? 9.514 -29.335 -22.758 1.00 38.53 109 GLU A CA 1
ATOM 868 C C . GLU A 1 109 ? 8.575 -30.396 -22.181 1.00 38.53 109 GLU A C 1
ATOM 870 O O . GLU A 1 109 ? 8.114 -30.202 -21.032 1.00 38.53 109 GLU A O 1
#